Protein AF-M2TCQ6-F1 (afdb_monomer_lite)

Radius of gyration: 15.21 Å; chains: 1; bounding box: 32×41×33 Å

InterPro domains:
  IPR036691 Endonuclease/exonuclease/phosphatase superfamily [G3DSA:3.60.10.10] (1-63)
  IPR036691 Endonuclease/exonuclease/phosphatase superfamily [SSF56219] (3-62)

Secondary structure (DSSP, 8-state):
-GGGTEEE-SPTT--SB--TT-SS-B-----EEEHHHHTTEEEEEEE--TT-SBPEEEEEE--SS---PPPP-

Sequence (73 aa):
IEDQHLSLLNTPGTATFFRPHLSRETTLDLSIATLDLEDKVKDWQTTIEIGSNYYGILFSIQTIKNLVSNPTS

pLDDT: mean 86.84, std 12.9, range [52.81, 96.69]

Foldseek 3Di:
DVVVQKDWQDDPPAAFFDDPPDPDGHNPDTDIDHPVQSVQKADWHWADDPPDRGTDIDIDGHDPDPPDDDDDD

Organism: Cochliobolus sativus (strain ND90Pr / ATCC 201652) (NCBI:txid665912)

Structure (mmCIF, N/CA/C/O backbone):
data_AF-M2TCQ6-F1
#
_entry.id   AF-M2TCQ6-F1
#
loop_
_atom_site.group_PDB
_atom_site.id
_atom_site.type_symbol
_atom_site.label_atom_id
_atom_site.label_alt_id
_atom_site.label_comp_id
_atom_site.label_asym_id
_atom_site.label_entity_id
_atom_site.label_seq_id
_atom_site.pdbx_PDB_ins_code
_atom_site.Cartn_x
_atom_site.Cartn_y
_atom_site.Cartn_z
_atom_site.occupancy
_atom_site.B_iso_or_equiv
_atom_site.auth_seq_id
_atom_site.auth_comp_id
_atom_site.auth_asym_id
_atom_site.auth_atom_id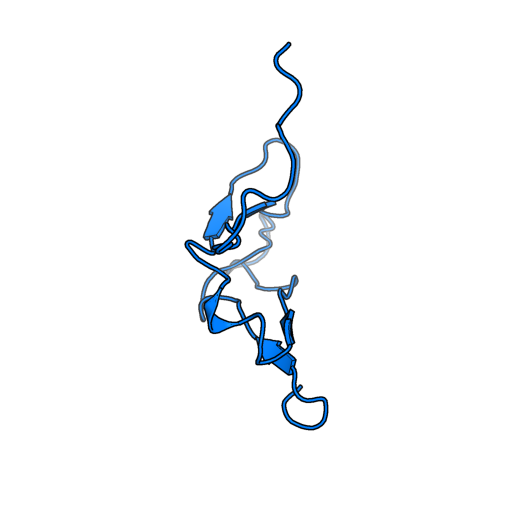
_atom_site.pdbx_PDB_model_num
ATOM 1 N N . ILE A 1 1 ? 5.016 -10.717 13.141 1.00 64.19 1 ILE A N 1
ATOM 2 C CA . ILE A 1 1 ? 4.095 -9.567 12.964 1.00 64.19 1 ILE A CA 1
ATOM 3 C C . ILE A 1 1 ? 2.863 -9.796 13.831 1.00 64.19 1 ILE A C 1
ATOM 5 O O . ILE A 1 1 ? 2.644 -9.014 14.746 1.00 64.19 1 ILE A O 1
ATOM 9 N N . GLU A 1 2 ? 2.176 -10.925 13.653 1.00 61.19 2 GLU A N 1
ATOM 10 C CA . GLU A 1 2 ? 1.007 -11.316 14.460 1.00 61.19 2 GLU A CA 1
ATOM 11 C C . GLU A 1 2 ? 1.309 -11.418 15.966 1.00 61.19 2 GLU A C 1
ATOM 13 O O . GLU A 1 2 ? 0.573 -10.852 16.767 1.00 61.19 2 GLU A O 1
ATOM 18 N N . ASP A 1 3 ? 2.463 -11.979 16.352 1.00 77.88 3 ASP A N 1
ATOM 19 C CA . ASP A 1 3 ? 2.898 -12.040 17.764 1.00 77.88 3 ASP A CA 1
ATOM 20 C C . ASP A 1 3 ? 3.100 -10.659 18.422 1.00 77.88 3 ASP A C 1
ATOM 22 O O . ASP A 1 3 ? 3.213 -10.550 19.642 1.00 77.88 3 ASP A O 1
ATOM 26 N N . GLN A 1 4 ? 3.171 -9.593 17.619 1.00 80.81 4 GLN A N 1
ATOM 27 C CA . GLN A 1 4 ? 3.332 -8.212 18.081 1.00 80.81 4 GLN A CA 1
ATOM 28 C C . GLN A 1 4 ? 2.039 -7.392 17.960 1.00 80.81 4 GLN A C 1
ATOM 30 O O . GLN A 1 4 ? 2.078 -6.186 18.193 1.00 80.81 4 GLN A O 1
ATOM 35 N N . HIS A 1 5 ? 0.904 -8.020 17.627 1.00 88.06 5 HIS A N 1
ATOM 36 C CA . HIS A 1 5 ? -0.380 -7.343 17.381 1.00 88.06 5 HIS A CA 1
ATOM 37 C C . HIS A 1 5 ? -0.290 -6.252 16.300 1.00 88.06 5 HIS A C 1
ATOM 39 O O . HIS A 1 5 ? -0.926 -5.198 16.391 1.00 88.06 5 HIS A O 1
ATOM 45 N N . LEU A 1 6 ? 0.536 -6.510 15.287 1.00 93.56 6 LEU A N 1
ATOM 46 C CA . LEU A 1 6 ? 0.678 -5.670 14.108 1.00 93.56 6 LEU A CA 1
ATOM 47 C C . LEU A 1 6 ? 0.045 -6.372 12.908 1.00 93.56 6 LEU A C 1
ATOM 49 O O . LEU A 1 6 ? 0.115 -7.595 12.804 1.00 93.56 6 LEU A O 1
ATOM 53 N N . SER A 1 7 ? -0.493 -5.582 11.989 1.00 94.12 7 SER A N 1
ATOM 54 C CA . SER A 1 7 ? -1.061 -6.028 10.720 1.00 94.12 7 SER A CA 1
ATOM 55 C C . SER A 1 7 ? -0.276 -5.460 9.552 1.00 94.12 7 SER A C 1
ATOM 57 O O . SER A 1 7 ? 0.187 -4.316 9.593 1.00 94.12 7 SER A O 1
ATOM 59 N N . LEU A 1 8 ? -0.117 -6.273 8.508 1.00 95.19 8 LEU A N 1
ATOM 60 C CA . LEU A 1 8 ? 0.497 -5.859 7.252 1.00 95.19 8 LEU A CA 1
ATOM 61 C C . LEU A 1 8 ? -0.547 -5.154 6.381 1.00 95.19 8 LEU A C 1
ATOM 63 O O . LEU A 1 8 ? -1.556 -5.751 6.028 1.00 95.19 8 LEU A O 1
ATOM 67 N N . LEU A 1 9 ? -0.268 -3.909 6.000 1.00 96.19 9 LEU A N 1
ATOM 68 C CA . LEU A 1 9 ? -1.175 -3.077 5.202 1.00 96.19 9 LEU A CA 1
ATOM 69 C C . LEU A 1 9 ? -0.920 -3.169 3.695 1.00 96.19 9 LEU A C 1
ATOM 71 O O . LEU A 1 9 ? -1.749 -2.727 2.905 1.00 96.19 9 LEU A O 1
ATOM 75 N N . ASN A 1 10 ? 0.238 -3.691 3.283 1.00 95.94 10 ASN A N 1
ATOM 76 C CA . ASN A 1 10 ? 0.572 -3.822 1.870 1.00 95.94 10 ASN A CA 1
ATOM 77 C C . ASN A 1 10 ? -0.459 -4.689 1.143 1.00 95.94 10 ASN A C 1
ATOM 79 O O . ASN A 1 10 ? -0.738 -5.814 1.560 1.00 95.94 10 ASN A O 1
ATOM 83 N N . THR A 1 11 ? -0.910 -4.225 -0.021 1.00 93.50 11 THR A N 1
ATOM 84 C CA . THR A 1 11 ? -1.655 -5.073 -0.954 1.00 93.50 11 THR A CA 1
ATOM 85 C C . THR A 1 11 ? -0.731 -6.178 -1.487 1.00 93.50 11 THR A C 1
ATOM 87 O O . THR A 1 11 ? 0.314 -5.873 -2.077 1.00 93.50 11 THR A O 1
ATOM 90 N N . PRO A 1 12 ? -1.072 -7.469 -1.310 1.00 90.88 12 PRO A N 1
ATOM 91 C CA . PRO A 1 12 ? -0.245 -8.564 -1.799 1.00 90.88 12 PRO A CA 1
ATOM 92 C C . PRO A 1 12 ? 0.012 -8.467 -3.306 1.00 90.88 12 PRO A C 1
ATOM 94 O O . PRO A 1 12 ? -0.909 -8.311 -4.103 1.00 90.88 12 PRO A O 1
ATOM 97 N N . GLY A 1 13 ? 1.279 -8.595 -3.701 1.00 91.81 13 GLY A N 1
ATOM 98 C CA . GLY A 1 13 ? 1.698 -8.527 -5.103 1.00 91.81 13 GLY A CA 1
ATOM 99 C C . GLY A 1 13 ? 2.016 -7.122 -5.620 1.00 91.81 13 GLY A C 1
ATOM 100 O O . GLY A 1 13 ? 2.553 -7.018 -6.722 1.00 91.81 13 GLY A O 1
ATOM 101 N N . THR A 1 14 ? 1.767 -6.065 -4.840 1.00 95.25 14 THR A N 1
ATOM 102 C CA . THR A 1 14 ? 2.182 -4.700 -5.188 1.00 95.25 14 THR A CA 1
ATOM 103 C C . THR A 1 14 ? 3.666 -4.492 -4.884 1.00 95.25 14 THR A C 1
ATOM 105 O O . THR A 1 14 ? 4.114 -4.648 -3.745 1.00 95.25 14 THR A O 1
ATOM 108 N N . ALA A 1 15 ? 4.442 -4.142 -5.908 1.00 95.12 15 ALA A N 1
ATOM 109 C CA . ALA A 1 15 ? 5.864 -3.853 -5.770 1.00 95.12 15 ALA A CA 1
ATOM 110 C C . ALA A 1 15 ? 6.104 -2.442 -5.218 1.00 95.12 15 ALA A C 1
ATOM 112 O O . ALA A 1 15 ? 5.298 -1.542 -5.439 1.00 95.12 15 ALA A O 1
ATOM 113 N N . THR A 1 16 ? 7.236 -2.250 -4.539 1.00 96.44 16 THR A N 1
ATOM 114 C CA . THR A 1 16 ? 7.695 -0.943 -4.025 1.00 96.44 16 THR A CA 1
ATOM 115 C C . THR A 1 16 ? 9.048 -0.540 -4.607 1.00 96.44 16 THR A C 1
ATOM 117 O O . THR A 1 16 ? 9.539 0.553 -4.359 1.00 96.44 16 THR A O 1
ATOM 120 N N . PHE A 1 17 ? 9.660 -1.417 -5.399 1.00 95.38 17 PHE A N 1
ATOM 121 C CA . PHE A 1 17 ? 10.996 -1.233 -5.929 1.00 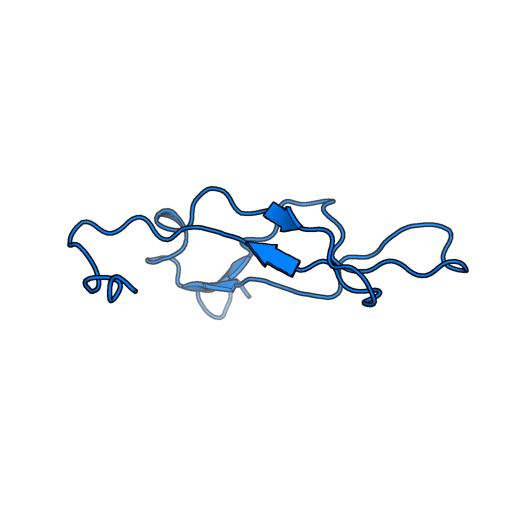95.38 17 PHE A CA 1
ATOM 122 C C . PHE A 1 17 ? 11.122 -1.853 -7.316 1.00 95.38 17 PHE A C 1
ATOM 124 O O . PHE A 1 17 ? 10.730 -3.005 -7.534 1.00 95.38 17 PHE A O 1
ATOM 131 N N . PHE A 1 18 ? 11.773 -1.126 -8.219 1.00 93.38 18 PHE A N 1
ATOM 132 C CA . PHE A 1 18 ? 12.164 -1.630 -9.528 1.00 93.38 18 PHE A CA 1
ATOM 133 C C . PHE A 1 18 ? 13.664 -1.443 -9.757 1.00 93.38 18 PHE A C 1
ATOM 135 O O . PHE A 1 18 ? 14.322 -0.584 -9.177 1.00 93.38 18 PHE A O 1
ATOM 142 N N . ARG A 1 19 ? 14.249 -2.250 -10.641 1.00 90.88 19 ARG A N 1
ATOM 143 C CA . ARG A 1 19 ? 15.607 -2.018 -11.146 1.00 90.88 19 ARG A CA 1
ATOM 144 C C . ARG A 1 19 ? 15.689 -2.554 -12.575 1.00 90.88 19 ARG A C 1
ATOM 146 O O . ARG A 1 19 ? 15.260 -3.684 -12.780 1.00 90.88 19 ARG A O 1
ATOM 153 N N . PRO A 1 20 ? 16.305 -1.835 -13.533 1.00 81.62 20 PRO A N 1
ATOM 154 C CA . PRO A 1 20 ? 16.353 -2.248 -14.944 1.00 81.62 20 PRO A CA 1
ATOM 155 C C . PRO A 1 20 ? 16.936 -3.645 -15.229 1.00 81.62 20 PRO A C 1
ATOM 157 O O . PRO A 1 20 ? 16.720 -4.188 -16.305 1.00 81.62 20 PRO A O 1
ATOM 160 N N . HIS A 1 21 ? 17.685 -4.232 -14.290 1.00 84.44 21 HIS A N 1
ATOM 161 C CA . HIS A 1 21 ? 18.295 -5.562 -14.427 1.00 84.44 21 HIS A CA 1
ATOM 162 C C . HIS A 1 21 ? 17.620 -6.649 -13.581 1.00 84.44 21 HIS A C 1
ATOM 164 O O . HIS A 1 21 ? 18.098 -7.781 -13.551 1.00 84.44 21 HIS A O 1
ATOM 170 N N . LEU A 1 22 ? 16.533 -6.321 -12.879 1.00 83.75 22 LEU A N 1
ATOM 171 C CA . LEU A 1 22 ? 15.687 -7.318 -12.238 1.00 83.75 22 LEU A CA 1
ATOM 172 C C . LEU A 1 22 ? 14.560 -7.688 -13.198 1.00 83.75 22 LEU A C 1
ATOM 174 O O . LEU A 1 22 ? 13.890 -6.823 -13.750 1.00 83.75 22 LEU A O 1
ATOM 178 N N . SER A 1 23 ? 14.351 -8.989 -13.387 1.00 84.75 23 SER A N 1
ATOM 179 C CA . SER A 1 23 ? 13.301 -9.523 -14.263 1.00 84.75 23 SER A CA 1
ATOM 180 C C . SER A 1 23 ? 11.887 -9.257 -13.742 1.00 84.75 23 SER A C 1
ATOM 182 O O . SER A 1 23 ? 10.923 -9.369 -14.496 1.00 84.75 23 SER A O 1
ATOM 184 N N . ARG A 1 24 ? 11.759 -8.927 -12.455 1.00 90.25 24 ARG A N 1
ATOM 185 C CA . ARG A 1 24 ? 10.502 -8.607 -11.792 1.00 90.25 24 ARG A CA 1
ATOM 186 C C . ARG A 1 24 ? 10.747 -7.553 -10.721 1.00 90.25 24 ARG A C 1
ATOM 188 O O . ARG A 1 24 ? 11.753 -7.605 -10.016 1.00 90.25 24 ARG A O 1
ATOM 195 N N . GLU A 1 25 ? 9.809 -6.628 -10.599 1.00 93.81 25 GLU A N 1
ATOM 196 C CA . GLU A 1 25 ? 9.754 -5.680 -9.490 1.00 93.81 25 GLU A CA 1
ATOM 197 C C . GLU A 1 25 ? 9.533 -6.407 -8.155 1.00 93.81 25 GLU A C 1
ATOM 199 O O . GLU A 1 25 ? 8.978 -7.512 -8.108 1.00 93.81 25 GLU A O 1
ATOM 204 N N . THR A 1 26 ? 9.980 -5.799 -7.059 1.00 94.12 26 THR A N 1
ATOM 205 C CA . THR A 1 26 ? 9.984 -6.427 -5.731 1.00 94.12 26 THR A CA 1
ATOM 206 C C . THR A 1 26 ? 9.327 -5.541 -4.683 1.00 94.12 26 THR A C 1
ATOM 208 O O . THR A 1 26 ? 9.363 -4.316 -4.769 1.00 94.12 26 THR A O 1
ATOM 211 N N . THR A 1 27 ? 8.761 -6.165 -3.653 1.00 95.31 27 THR A N 1
ATOM 212 C CA . THR A 1 27 ? 8.275 -5.484 -2.448 1.00 95.31 27 THR A CA 1
ATOM 213 C C . THR A 1 27 ? 9.388 -5.515 -1.408 1.00 95.31 27 THR A C 1
ATOM 215 O O . THR A 1 27 ? 9.702 -6.582 -0.880 1.00 95.31 27 THR A O 1
ATOM 218 N N . LEU A 1 28 ? 10.019 -4.368 -1.160 1.00 94.88 28 LEU A N 1
ATOM 219 C CA . LEU A 1 28 ? 11.066 -4.217 -0.138 1.00 94.88 28 LEU A CA 1
ATOM 220 C C . LEU A 1 28 ? 10.597 -3.368 1.047 1.00 94.88 28 LEU A C 1
ATOM 222 O O . LEU A 1 28 ? 11.152 -3.485 2.137 1.00 94.88 28 LEU A O 1
ATOM 226 N N . ASP A 1 29 ? 9.555 -2.565 0.843 1.00 95.69 29 ASP A N 1
ATOM 227 C CA . ASP A 1 29 ? 9.018 -1.645 1.835 1.00 95.69 29 ASP A CA 1
ATOM 228 C C . ASP A 1 29 ? 7.704 -2.186 2.401 1.00 95.69 29 ASP A C 1
ATOM 230 O O . ASP A 1 29 ? 6.834 -2.669 1.668 1.00 95.69 29 ASP A O 1
ATOM 234 N N . LEU A 1 30 ? 7.555 -2.101 3.723 1.00 95.94 30 LEU A N 1
ATOM 235 C CA . LEU A 1 30 ? 6.391 -2.596 4.449 1.00 95.94 30 LEU A CA 1
ATOM 236 C C . LEU A 1 30 ? 5.696 -1.448 5.177 1.00 95.94 30 LEU A C 1
ATOM 238 O O . LEU A 1 30 ? 6.329 -0.657 5.872 1.00 95.94 30 LEU A O 1
ATOM 242 N N . SER A 1 31 ? 4.378 -1.397 5.044 1.00 96.19 31 SER A N 1
ATOM 243 C CA . SER A 1 31 ? 3.484 -0.598 5.871 1.00 96.19 31 SER A CA 1
ATOM 244 C C . SER A 1 31 ? 2.819 -1.522 6.880 1.00 96.19 31 SER A C 1
ATOM 246 O O . SER A 1 31 ? 2.158 -2.490 6.508 1.00 96.19 31 SER A O 1
ATOM 248 N N . ILE A 1 32 ? 3.010 -1.230 8.160 1.00 95.69 32 ILE A N 1
ATOM 249 C CA . ILE A 1 32 ? 2.470 -2.008 9.273 1.00 95.69 32 ILE A CA 1
ATOM 250 C C . ILE A 1 32 ? 1.756 -1.076 10.244 1.00 95.69 32 ILE A C 1
ATOM 252 O O . ILE A 1 32 ? 2.195 0.055 10.457 1.00 95.69 32 ILE A O 1
ATOM 256 N N . ALA A 1 33 ? 0.668 -1.549 10.837 1.00 94.75 33 ALA A N 1
ATOM 257 C CA . ALA A 1 33 ? -0.090 -0.800 11.833 1.00 94.75 33 ALA A CA 1
ATOM 258 C C . ALA A 1 33 ? -0.548 -1.705 12.972 1.00 94.75 33 ALA A C 1
ATOM 260 O O . ALA A 1 33 ? -0.586 -2.923 12.832 1.00 94.75 33 ALA A O 1
ATOM 261 N N . THR A 1 34 ? -0.902 -1.106 14.104 1.00 93.31 34 THR A N 1
ATOM 262 C CA . THR A 1 34 ? -1.636 -1.800 15.161 1.00 93.31 34 THR A CA 1
ATOM 263 C C . THR A 1 34 ? -3.059 -2.116 14.701 1.00 93.31 34 THR A C 1
ATOM 265 O O . THR A 1 34 ? -3.624 -1.416 13.854 1.00 93.31 34 THR A O 1
ATOM 268 N N . LEU A 1 35 ? -3.653 -3.159 15.284 1.00 90.38 35 LEU A N 1
ATOM 269 C CA . LEU A 1 35 ? -4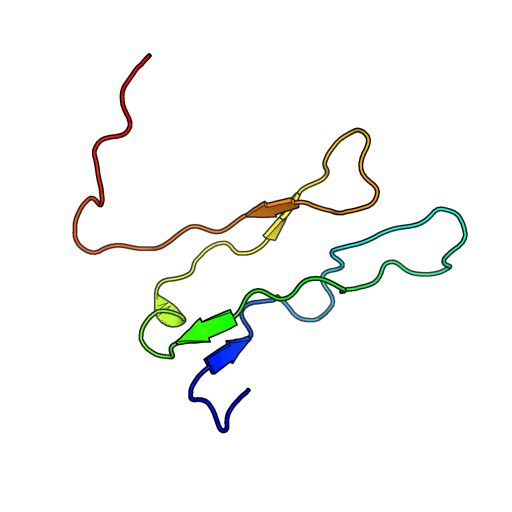.990 -3.651 14.917 1.00 90.38 35 LEU A CA 1
ATOM 270 C C . LEU A 1 35 ? -6.087 -2.572 14.993 1.00 90.38 35 LEU A C 1
ATOM 272 O O . LEU A 1 35 ? -7.027 -2.576 14.209 1.00 90.38 35 LEU A O 1
ATOM 276 N N . ASP A 1 36 ? -5.971 -1.609 15.908 1.00 89.88 36 ASP A N 1
ATOM 277 C CA . ASP A 1 36 ? -6.938 -0.518 16.075 1.00 89.88 36 ASP A CA 1
ATOM 278 C C . ASP A 1 36 ? -6.824 0.593 15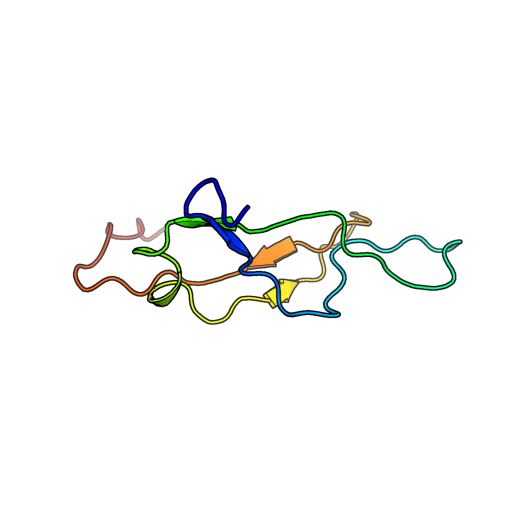.013 1.00 89.88 36 ASP A C 1
ATOM 280 O O . ASP A 1 36 ? -7.705 1.463 14.917 1.00 89.88 36 ASP A O 1
ATOM 284 N N . LEU A 1 37 ? -5.738 0.594 14.236 1.00 91.69 37 LEU A N 1
ATOM 285 C CA . LEU A 1 37 ? -5.478 1.538 13.154 1.00 91.69 37 LEU A CA 1
ATOM 286 C C . LEU A 1 37 ? -5.643 0.900 11.770 1.00 91.69 37 LEU A C 1
ATOM 288 O O . LEU A 1 37 ? -5.974 1.625 10.835 1.00 91.69 37 LEU A O 1
ATOM 292 N N . GLU A 1 38 ? -5.468 -0.417 11.640 1.00 92.94 38 GLU A N 1
ATOM 293 C CA . GLU A 1 38 ? -5.592 -1.150 10.372 1.00 92.94 38 GLU A CA 1
ATOM 294 C C . GLU A 1 38 ? -6.878 -0.791 9.617 1.00 92.94 38 GLU A C 1
ATOM 296 O O . GLU A 1 38 ? -6.824 -0.289 8.496 1.00 92.94 38 GLU A O 1
ATOM 301 N N . ASP A 1 39 ? -8.030 -0.910 10.280 1.00 91.69 39 ASP A N 1
ATOM 302 C CA . ASP A 1 39 ? -9.337 -0.620 9.683 1.00 91.69 39 ASP A CA 1
ATOM 303 C C . ASP A 1 39 ? -9.552 0.859 9.331 1.00 91.69 39 ASP A C 1
ATOM 305 O O . ASP A 1 39 ? -10.522 1.200 8.649 1.00 91.69 39 ASP A O 1
ATOM 309 N N . LYS A 1 40 ? -8.681 1.760 9.792 1.00 93.94 40 LYS A N 1
ATOM 310 C CA . LYS A 1 40 ? -8.735 3.195 9.480 1.00 93.94 40 LYS A CA 1
ATOM 311 C C . LYS A 1 40 ? -7.836 3.560 8.311 1.00 93.94 40 LYS A C 1
ATOM 313 O O . LYS A 1 40 ? -8.048 4.619 7.727 1.00 93.94 40 LYS A O 1
ATOM 318 N N . VAL A 1 41 ? -6.860 2.729 7.957 1.00 94.31 41 VAL A N 1
ATOM 319 C CA . VAL A 1 41 ? -6.052 2.960 6.761 1.00 94.31 41 VAL A CA 1
ATOM 320 C C . VAL A 1 41 ? -6.898 2.636 5.533 1.00 94.31 41 VAL A C 1
ATOM 322 O O . VAL A 1 41 ? -7.505 1.569 5.439 1.00 94.31 41 VAL A O 1
ATOM 325 N N . LYS A 1 42 ? -6.985 3.585 4.602 1.00 94.25 42 LYS A N 1
ATOM 326 C CA . LYS A 1 42 ? -7.736 3.457 3.349 1.00 94.25 42 LYS A CA 1
ATOM 327 C C . LYS A 1 42 ? -6.845 3.799 2.167 1.00 94.25 42 LYS A C 1
ATOM 329 O O . LYS A 1 42 ? -5.852 4.512 2.305 1.00 94.25 42 LYS A O 1
ATOM 334 N N . ASP A 1 43 ? -7.229 3.277 1.008 1.00 94.75 43 ASP A N 1
ATOM 335 C CA . ASP A 1 43 ? -6.646 3.637 -0.286 1.00 94.75 43 ASP A CA 1
ATOM 336 C C . ASP A 1 43 ? -5.118 3.459 -0.347 1.00 94.75 43 ASP A C 1
ATOM 338 O O . ASP A 1 43 ? -4.414 4.273 -0.943 1.00 94.75 43 ASP A O 1
ATOM 342 N N . TRP A 1 44 ? -4.594 2.408 0.299 1.00 96.56 44 TRP A N 1
ATOM 343 C CA . TRP A 1 44 ? -3.168 2.092 0.251 1.00 96.56 44 TRP A CA 1
ATOM 344 C C . TRP A 1 44 ? -2.748 1.737 -1.178 1.00 96.56 44 TRP A C 1
ATOM 346 O O . TRP A 1 44 ? -3.325 0.847 -1.807 1.00 96.56 44 TRP A O 1
ATOM 356 N N . GLN A 1 45 ? -1.736 2.432 -1.689 1.00 96.69 45 GLN A N 1
ATOM 357 C CA . GLN A 1 45 ? -1.215 2.252 -3.039 1.00 96.69 45 GLN A CA 1
ATOM 358 C C . GLN A 1 45 ? 0.248 2.684 -3.143 1.00 96.69 45 GLN A C 1
ATOM 360 O O . GLN A 1 45 ? 0.768 3.409 -2.291 1.00 96.69 45 GLN A O 1
ATOM 365 N N . THR A 1 46 ? 0.895 2.282 -4.236 1.00 96.25 46 THR A N 1
ATOM 366 C CA . THR A 1 46 ? 2.217 2.781 -4.610 1.00 96.25 46 THR A CA 1
ATOM 367 C C . THR A 1 46 ? 2.127 3.852 -5.690 1.00 96.25 46 THR A C 1
ATOM 369 O O . THR A 1 46 ? 1.214 3.855 -6.517 1.00 96.25 46 THR A O 1
ATOM 372 N N . THR A 1 47 ? 3.066 4.795 -5.672 1.00 95.31 47 THR A N 1
ATOM 373 C CA . THR A 1 47 ? 3.136 5.912 -6.618 1.00 95.31 47 THR A CA 1
ATOM 374 C C . THR A 1 47 ? 4.493 5.947 -7.309 1.00 95.31 47 THR A C 1
ATOM 376 O O . THR A 1 47 ? 5.527 5.622 -6.728 1.00 95.31 47 THR A O 1
ATOM 379 N N . ILE A 1 48 ? 4.503 6.338 -8.582 1.00 92.69 48 ILE A N 1
ATOM 380 C CA . ILE A 1 48 ? 5.748 6.477 -9.341 1.00 92.69 48 ILE A CA 1
ATOM 381 C C . ILE A 1 48 ? 6.416 7.794 -8.944 1.00 92.69 48 ILE A C 1
ATOM 383 O O . ILE A 1 48 ? 5.810 8.857 -9.074 1.00 92.69 48 ILE A O 1
ATOM 387 N N . GLU A 1 49 ? 7.674 7.726 -8.514 1.00 83.81 49 GLU A N 1
ATOM 388 C CA . GLU A 1 49 ? 8.506 8.895 -8.234 1.00 83.81 49 GLU A CA 1
ATOM 389 C C . GLU A 1 49 ? 9.608 9.029 -9.293 1.00 83.81 49 GLU A C 1
ATOM 391 O O . GLU A 1 49 ? 10.317 8.074 -9.616 1.00 83.81 49 GLU A O 1
ATOM 396 N N . ILE A 1 50 ? 9.753 10.225 -9.869 1.00 84.62 50 ILE A N 1
ATOM 397 C CA . ILE A 1 50 ? 10.762 10.477 -10.902 1.00 84.62 50 ILE A CA 1
ATOM 398 C C . ILE A 1 50 ? 12.140 10.579 -10.242 1.00 84.62 50 ILE A C 1
ATOM 400 O O . ILE A 1 50 ? 12.348 11.395 -9.352 1.00 84.62 50 ILE A O 1
ATOM 404 N N . GLY A 1 51 ? 13.104 9.798 -10.734 1.00 87.19 51 GLY A N 1
ATOM 405 C CA . GLY A 1 51 ? 14.498 9.857 -10.276 1.00 87.19 51 GLY A CA 1
ATOM 406 C C . GLY A 1 51 ? 14.830 8.917 -9.117 1.00 87.19 51 GLY A C 1
ATOM 407 O O . GLY A 1 51 ? 15.983 8.875 -8.693 1.00 87.19 51 GLY A O 1
ATOM 408 N N . SER A 1 52 ? 13.860 8.126 -8.658 1.00 91.88 52 SER A N 1
ATOM 409 C CA . SER A 1 52 ? 14.060 7.042 -7.701 1.00 91.88 52 SER A CA 1
ATOM 410 C C . SER A 1 52 ? 13.734 5.698 -8.343 1.00 91.88 52 SER A C 1
ATOM 412 O O . SER A 1 52 ? 12.947 5.597 -9.283 1.00 91.88 52 SER A O 1
ATOM 414 N N . ASN A 1 53 ? 14.364 4.650 -7.834 1.00 94.12 53 ASN A N 1
ATOM 415 C CA . ASN A 1 53 ? 14.029 3.269 -8.154 1.00 94.12 53 ASN A CA 1
ATOM 416 C C . ASN A 1 53 ? 13.081 2.637 -7.115 1.00 94.12 53 ASN A C 1
ATOM 418 O O . ASN A 1 53 ? 12.762 1.451 -7.204 1.00 94.12 53 ASN A O 1
ATOM 422 N N . TYR A 1 54 ? 12.624 3.445 -6.156 1.00 95.25 54 TYR A N 1
ATOM 423 C CA . TYR A 1 54 ? 11.571 3.126 -5.203 1.00 95.25 54 TYR A CA 1
ATOM 424 C C . TYR A 1 54 ? 10.274 3.816 -5.613 1.00 95.25 54 TYR A C 1
ATOM 426 O O . TYR A 1 54 ? 10.279 4.968 -6.049 1.00 95.25 54 TYR A O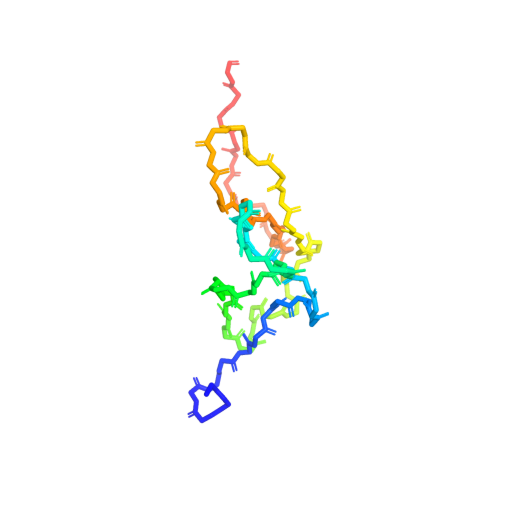 1
ATOM 434 N N . TYR A 1 55 ? 9.165 3.105 -5.455 1.00 95.81 55 TYR A N 1
ATOM 435 C CA . TYR A 1 55 ? 7.838 3.686 -5.536 1.00 95.81 55 TYR A CA 1
ATOM 436 C C . TYR A 1 55 ? 7.476 4.299 -4.189 1.00 95.81 55 TYR A C 1
ATOM 438 O O . TYR A 1 55 ? 7.693 3.691 -3.139 1.00 95.81 55 TYR A O 1
ATOM 446 N N . GLY A 1 56 ? 6.892 5.492 -4.225 1.00 94.69 56 GLY A N 1
ATOM 447 C CA . GLY A 1 56 ? 6.307 6.098 -3.039 1.00 94.69 56 GLY A CA 1
ATOM 448 C C . GLY A 1 56 ? 5.153 5.244 -2.518 1.00 94.69 56 GLY A C 1
ATOM 449 O O . GLY A 1 56 ? 4.525 4.501 -3.271 1.00 94.69 56 GLY A O 1
ATOM 450 N N . ILE A 1 57 ? 4.858 5.356 -1.226 1.00 96.06 57 ILE A N 1
ATOM 451 C CA . ILE A 1 57 ? 3.696 4.724 -0.597 1.00 96.06 57 ILE A CA 1
ATOM 452 C C . ILE A 1 57 ? 2.725 5.827 -0.193 1.00 96.06 57 ILE A C 1
ATOM 454 O O . ILE A 1 57 ? 3.110 6.781 0.485 1.00 96.06 57 ILE A O 1
ATOM 458 N N . LEU A 1 58 ? 1.467 5.688 -0.601 1.00 95.88 58 LEU A N 1
ATOM 459 C CA . LEU A 1 58 ? 0.400 6.631 -0.297 1.00 95.88 58 LEU A CA 1
ATOM 460 C C . LEU A 1 58 ? -0.796 5.883 0.287 1.00 95.88 58 LEU A C 1
ATOM 462 O O . LEU A 1 58 ? -1.206 4.852 -0.235 1.00 95.88 58 LEU A O 1
ATOM 466 N N . PHE A 1 59 ? -1.362 6.424 1.358 1.00 95.69 59 PHE A N 1
ATOM 467 C CA . PHE A 1 59 ? -2.604 5.962 1.966 1.00 95.69 59 PHE A CA 1
ATOM 468 C C . PHE A 1 59 ? -3.264 7.126 2.706 1.00 95.69 59 PHE A C 1
ATOM 470 O O . PHE A 1 59 ? -2.619 8.135 3.006 1.00 95.69 59 PHE A O 1
ATOM 477 N N . SER A 1 60 ? -4.545 6.983 3.023 1.00 95.06 60 SER A N 1
ATOM 478 C CA . SER A 1 60 ? -5.267 7.907 3.892 1.00 95.06 60 SER A CA 1
ATOM 479 C C . SER A 1 60 ? -5.578 7.244 5.235 1.00 95.06 60 SER A C 1
ATOM 481 O O . SER A 1 60 ? -5.658 6.021 5.344 1.00 95.06 60 SER A O 1
ATOM 483 N N . ILE A 1 61 ? -5.727 8.053 6.284 1.00 93.06 61 ILE A N 1
ATOM 484 C CA . ILE A 1 61 ? -6.215 7.591 7.585 1.00 93.06 61 ILE A CA 1
ATOM 485 C C . ILE A 1 61 ? -7.597 8.192 7.786 1.00 93.06 61 ILE A C 1
ATOM 487 O O . ILE A 1 61 ? -7.751 9.408 7.925 1.00 93.06 61 ILE A O 1
ATOM 491 N N . GLN A 1 62 ? -8.611 7.337 7.822 1.00 89.88 62 GLN A N 1
ATOM 492 C CA . GLN A 1 62 ? -9.962 7.739 8.153 1.00 89.88 62 GLN A CA 1
ATOM 493 C C 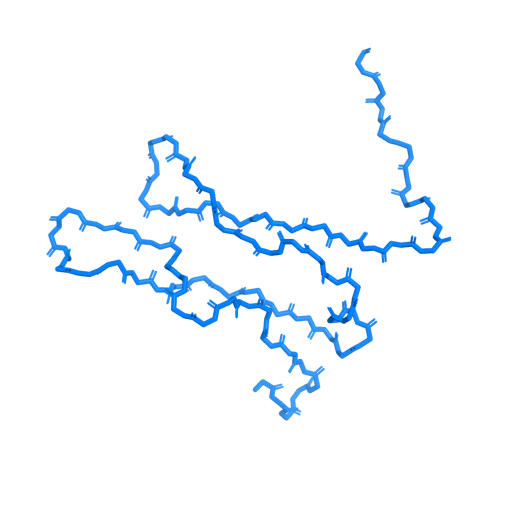. GLN A 1 62 ? -10.034 8.086 9.639 1.00 89.88 62 GLN A C 1
ATOM 495 O O . GLN A 1 62 ? -9.834 7.255 10.527 1.00 89.88 62 GLN A O 1
ATOM 500 N N . THR A 1 63 ? -10.335 9.347 9.912 1.00 79.62 63 THR A N 1
ATOM 501 C CA . THR A 1 63 ? -10.443 9.879 11.266 1.00 79.62 63 THR A CA 1
ATOM 502 C C . THR A 1 63 ? -11.883 10.301 11.528 1.00 79.62 63 THR A C 1
ATOM 504 O O . THR A 1 63 ? -12.572 10.810 10.650 1.00 79.62 63 THR A O 1
ATOM 507 N N . ILE A 1 64 ? -12.360 10.080 12.753 1.00 69.06 64 ILE A N 1
ATOM 508 C CA . ILE A 1 64 ? -13.696 10.523 13.201 1.00 69.06 64 ILE A CA 1
ATOM 509 C C . ILE A 1 64 ? -13.656 11.990 13.683 1.00 69.06 64 ILE A C 1
ATOM 511 O O . ILE A 1 64 ? -14.678 12.606 13.972 1.00 69.06 64 ILE A O 1
ATOM 515 N N . LYS A 1 65 ? -12.451 12.562 13.779 1.00 64.12 65 LYS A N 1
ATOM 516 C CA . LYS A 1 65 ? -12.159 13.962 14.088 1.00 64.12 65 LYS A CA 1
ATOM 517 C C . LYS A 1 65 ? -11.173 14.464 13.049 1.00 64.12 65 LYS A C 1
ATOM 519 O O . LYS A 1 65 ? -10.157 13.809 12.871 1.00 64.12 65 LYS A O 1
ATOM 524 N N . ASN A 1 66 ? -11.425 15.634 12.461 1.00 56.44 66 ASN A N 1
ATOM 525 C CA . ASN A 1 66 ? -10.436 16.339 11.644 1.00 56.44 66 ASN A CA 1
ATOM 526 C C . ASN A 1 66 ? -9.114 16.444 12.423 1.00 56.44 66 ASN A C 1
ATOM 528 O O . ASN A 1 66 ? -9.012 17.218 13.379 1.00 56.44 66 ASN A O 1
ATOM 532 N N . LEU A 1 67 ? -8.124 15.631 12.054 1.00 60.62 67 LEU A N 1
ATOM 533 C CA . LEU A 1 67 ? -6.784 15.713 12.613 1.00 60.62 67 LEU A CA 1
ATOM 534 C C . LEU A 1 67 ? -6.034 16.795 11.838 1.00 60.62 67 LEU A C 1
ATOM 536 O O . LEU A 1 67 ? -5.441 16.535 10.802 1.00 60.62 67 LEU A O 1
ATOM 540 N N . VAL A 1 68 ? -6.084 17.999 12.412 1.00 59.19 68 VAL A N 1
ATOM 541 C CA . VAL A 1 68 ? -5.336 19.208 12.040 1.00 59.19 68 VAL A CA 1
ATOM 542 C C . VAL A 1 68 ? -5.819 19.890 10.750 1.00 59.19 68 VAL A C 1
ATOM 544 O O . VAL A 1 68 ? -6.018 19.280 9.707 1.00 59.19 68 VAL A O 1
ATOM 547 N N . SER A 1 69 ? -6.014 21.207 10.829 1.00 62.84 69 SER A N 1
ATOM 548 C CA . SER A 1 69 ? -6.194 22.066 9.660 1.00 62.84 69 SER A CA 1
ATOM 549 C C . SER A 1 69 ? -4.888 22.112 8.868 1.00 62.84 69 SER A C 1
ATOM 551 O O . SER A 1 69 ? -3.888 22.611 9.388 1.00 62.84 69 SER A O 1
ATOM 553 N N . ASN A 1 70 ? -4.893 21.639 7.620 1.00 52.81 70 ASN A N 1
ATOM 554 C CA . ASN A 1 70 ? -3.798 21.924 6.694 1.00 52.81 70 ASN A CA 1
ATOM 555 C C . ASN A 1 70 ? -3.638 23.450 6.595 1.00 52.81 70 ASN A C 1
ATOM 557 O O . ASN A 1 70 ? -4.631 24.123 6.301 1.00 52.81 70 ASN A O 1
ATOM 561 N N . PRO A 1 71 ? -2.447 24.022 6.851 1.00 52.94 71 PRO A N 1
ATOM 562 C CA . PRO A 1 71 ? -2.240 25.438 6.608 1.00 52.94 71 PRO A CA 1
ATOM 563 C C . PRO A 1 71 ? -2.422 25.690 5.109 1.00 52.94 71 PRO A C 1
ATOM 565 O O . PRO A 1 71 ? -1.709 25.130 4.277 1.00 52.94 71 PRO A O 1
ATOM 568 N N . THR A 1 72 ? -3.426 26.493 4.765 1.00 58.88 72 THR A N 1
ATOM 569 C CA . THR A 1 72 ? -3.586 27.048 3.421 1.00 58.88 72 THR A CA 1
ATOM 570 C C . THR A 1 72 ? -2.384 27.933 3.113 1.00 58.88 72 THR A C 1
ATOM 572 O O . THR A 1 72 ? -2.034 28.782 3.935 1.00 58.88 72 THR A O 1
ATOM 575 N N . SER A 1 73 ? -1.752 27.690 1.959 1.00 54.56 73 SER A N 1
ATOM 576 C CA . SER A 1 73 ? -0.744 28.582 1.368 1.00 54.56 73 SER A CA 1
ATOM 577 C C . SER A 1 73 ? -1.302 29.970 1.081 1.00 54.56 73 SER A C 1
ATOM 579 O O . SER A 1 73 ? -2.521 30.066 0.809 1.00 54.56 73 SER A O 1
#